Protein AF-A0A502BL59-F1 (afdb_monomer_lite)

Secondary structure (DSSP, 8-state):
------TTHHHHHHHH-TTS-HHHHHHHHHHHHTSHHHHHHHTSTT-EEEPTTS-EEEEPPHHHHHHHHHHHHHHHHHHHHHHHT---PPP---------

Organism: NCBI:txid215590

InterPro domains:
  IPR016103 ProQ/FinO domain [PF04352] (17-80)
  IPR036442 ProQ/FinO domain superfamily [G3DSA:1.10.1710.10] (11-84)
  IPR036442 ProQ/FinO domain superfamily [SSF48657] (17-77)

Radius of gyration: 21.37 Å; chains: 1; bounding box: 40×37×67 Å

Foldseek 3Di:
DDDCPPPCQLVVVCVVCVPDDSVRVVVVVVCVCLDLVVLVQLLDPQRFDAHPVRHTDGTRDVVNNVVSVVSNVVVVVVVVVVVVPPPDDPDPDDDDDDDD

Structure (mmCIF, N/CA/C/O backbone):
data_AF-A0A502BL59-F1
#
_entry.id   AF-A0A502BL59-F1
#
loop_
_atom_site.group_PDB
_atom_site.id
_atom_site.type_symbol
_atom_site.label_atom_id
_atom_site.label_alt_id
_atom_site.label_comp_id
_atom_site.label_asym_id
_atom_site.label_entity_id
_atom_site.label_seq_id
_atom_site.pdbx_PDB_ins_code
_atom_site.Cartn_x
_atom_site.Cartn_y
_atom_site.Cartn_z
_atom_site.occupancy
_atom_site.B_iso_or_equiv
_atom_site.auth_seq_id
_atom_site.auth_comp_id
_atom_site.auth_asym_id
_atom_site.auth_atom_id
_atom_site.pdbx_PDB_model_num
ATOM 1 N N . MET A 1 1 ? 6.440 10.506 7.286 1.00 34.22 1 MET A N 1
ATOM 2 C CA . MET A 1 1 ? 7.411 9.391 7.314 1.00 34.22 1 MET A CA 1
ATOM 3 C C . MET A 1 1 ? 6.989 8.367 6.277 1.00 34.22 1 MET A C 1
ATOM 5 O O . MET A 1 1 ? 5.809 8.065 6.175 1.00 34.22 1 MET A O 1
ATOM 9 N N . SER A 1 2 ? 7.932 7.984 5.421 1.00 38.78 2 SER A N 1
ATOM 10 C CA . SER A 1 2 ? 7.719 7.216 4.193 1.00 38.78 2 SER A CA 1
ATOM 11 C C . SER A 1 2 ? 7.196 5.810 4.497 1.00 38.78 2 SER A C 1
ATOM 13 O O . SER A 1 2 ? 7.761 5.133 5.352 1.00 38.78 2 SER A O 1
ATOM 15 N N . LEU A 1 3 ? 6.140 5.381 3.795 1.00 47.91 3 LEU A N 1
ATOM 16 C CA . LEU A 1 3 ? 5.644 4.002 3.788 1.00 47.91 3 LEU A CA 1
ATOM 17 C C . LEU A 1 3 ? 6.832 3.052 3.601 1.00 47.91 3 LEU A C 1
ATOM 19 O O . LEU A 1 3 ? 7.415 3.007 2.516 1.00 47.91 3 LEU A O 1
ATOM 23 N N . GLY A 1 4 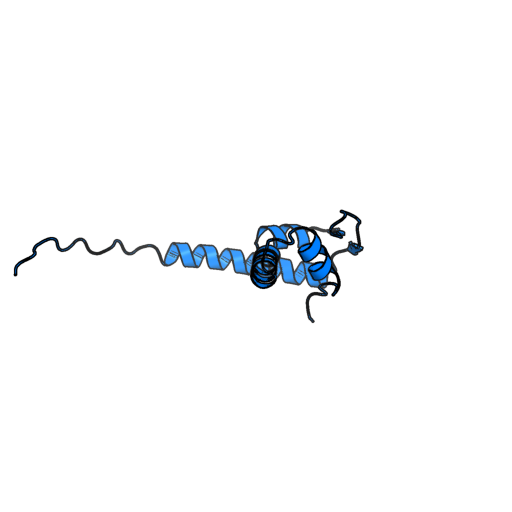? 7.185 2.314 4.656 1.00 43.34 4 GLY A N 1
ATOM 24 C CA . GLY A 1 4 ? 8.241 1.306 4.661 1.00 43.34 4 GLY A CA 1
ATOM 25 C C . GLY A 1 4 ? 7.917 0.184 3.682 1.00 43.34 4 GLY A C 1
ATOM 26 O O . GLY A 1 4 ? 7.374 -0.857 4.039 1.00 43.34 4 GLY A O 1
ATOM 27 N N . ARG A 1 5 ? 8.199 0.413 2.401 1.00 54.50 5 ARG A N 1
ATOM 28 C CA . ARG A 1 5 ? 8.196 -0.608 1.364 1.00 54.50 5 ARG A CA 1
ATOM 29 C C . ARG A 1 5 ? 9.532 -1.323 1.517 1.00 54.50 5 ARG A C 1
ATOM 31 O O . ARG A 1 5 ? 10.562 -0.750 1.176 1.00 54.50 5 ARG A O 1
ATOM 38 N N . ALA A 1 6 ? 9.516 -2.527 2.091 1.00 49.81 6 ALA A N 1
ATOM 39 C CA . ALA A 1 6 ? 10.722 -3.332 2.246 1.00 49.81 6 ALA A CA 1
ATOM 40 C C . ALA A 1 6 ? 11.481 -3.363 0.901 1.00 49.81 6 ALA A C 1
ATOM 42 O O . ALA A 1 6 ? 10.870 -3.706 -0.120 1.00 49.81 6 ALA A O 1
ATOM 43 N N . PRO A 1 7 ? 12.774 -2.991 0.860 1.00 51.06 7 PRO A N 1
ATOM 44 C CA . PRO A 1 7 ? 13.522 -2.827 -0.390 1.00 51.06 7 PRO A CA 1
ATOM 45 C C . PRO A 1 7 ? 13.581 -4.109 -1.246 1.00 51.06 7 PRO A C 1
ATOM 47 O O . PRO A 1 7 ? 13.809 -4.026 -2.449 1.00 51.06 7 PRO A O 1
ATOM 50 N N . GLY A 1 8 ? 13.285 -5.281 -0.667 1.00 55.31 8 GLY A N 1
ATOM 51 C CA . GLY A 1 8 ? 13.209 -6.566 -1.371 1.00 55.31 8 GLY A CA 1
ATOM 52 C C . GLY A 1 8 ? 11.894 -6.871 -2.107 1.00 55.31 8 GLY A C 1
ATOM 53 O O . GLY A 1 8 ? 11.892 -7.718 -2.992 1.00 55.31 8 GLY A O 1
ATOM 54 N N . PHE A 1 9 ? 10.780 -6.180 -1.822 1.00 64.44 9 PHE A N 1
ATOM 55 C CA . PHE A 1 9 ? 9.467 -6.524 -2.408 1.00 64.44 9 PHE A CA 1
ATOM 56 C C . PHE A 1 9 ? 9.441 -6.403 -3.941 1.00 64.44 9 PHE A C 1
ATOM 58 O O . PHE A 1 9 ? 8.824 -7.207 -4.637 1.00 64.44 9 PHE A O 1
ATOM 65 N N . PHE A 1 10 ? 10.133 -5.401 -4.484 1.00 59.66 10 PHE A N 1
ATOM 66 C CA . PHE A 1 10 ? 10.182 -5.182 -5.929 1.00 59.66 10 PHE A CA 1
ATOM 67 C C . PHE A 1 10 ? 11.011 -6.227 -6.673 1.00 59.66 10 PHE A C 1
ATOM 69 O O . PHE A 1 10 ? 10.668 -6.567 -7.803 1.00 59.66 10 PHE A O 1
ATOM 76 N N . ILE A 1 11 ? 12.078 -6.729 -6.048 1.00 62.16 11 ILE A N 1
ATOM 77 C CA . ILE A 1 11 ? 12.947 -7.748 -6.645 1.00 62.16 11 ILE A CA 1
ATOM 78 C C . ILE A 1 11 ? 12.145 -9.039 -6.814 1.00 62.16 11 ILE A C 1
ATOM 80 O O . ILE A 1 11 ? 12.081 -9.594 -7.909 1.00 62.16 11 ILE A O 1
ATOM 84 N N . SER A 1 12 ? 11.437 -9.449 -5.766 1.00 63.91 12 SER A N 1
ATOM 85 C CA . SER A 1 12 ? 10.612 -10.654 -5.780 1.00 63.91 12 SER A CA 1
ATOM 86 C C . SER A 1 12 ? 9.442 -10.580 -6.771 1.00 63.91 12 SER A C 1
ATOM 88 O O . SER A 1 12 ? 9.090 -11.577 -7.394 1.00 63.91 12 SER A O 1
ATOM 90 N N . LEU A 1 13 ? 8.862 -9.397 -6.996 1.00 66.62 13 LEU A N 1
ATOM 91 C CA . LEU A 1 13 ? 7.815 -9.238 -8.010 1.00 66.62 13 LEU A CA 1
ATOM 92 C C . LEU A 1 13 ? 8.336 -9.323 -9.449 1.00 66.62 13 LEU A C 1
ATOM 94 O O . LEU A 1 13 ? 7.623 -9.824 -10.318 1.00 66.62 13 LEU A O 1
ATOM 98 N N . ASN A 1 14 ? 9.563 -8.864 -9.705 1.00 64.00 14 ASN A N 1
ATOM 99 C CA . ASN A 1 14 ? 10.194 -9.024 -11.014 1.00 64.00 14 ASN A CA 1
ATOM 100 C C . ASN A 1 14 ? 10.453 -10.507 -11.335 1.00 64.00 14 ASN A C 1
ATOM 102 O O . ASN A 1 14 ? 10.332 -10.912 -12.485 1.00 64.00 14 ASN A O 1
ATOM 106 N N . LEU A 1 15 ? 10.742 -11.326 -10.316 1.00 68.06 15 LEU A N 1
ATOM 107 C CA . LEU A 1 15 ? 10.866 -12.780 -10.467 1.00 68.06 15 LEU A CA 1
ATOM 108 C C . LEU A 1 15 ? 9.524 -13.457 -10.794 1.00 68.06 15 LEU A C 1
ATOM 110 O O . LEU A 1 15 ? 9.504 -14.450 -11.513 1.00 68.06 15 LEU A O 1
ATOM 114 N N . LEU A 1 16 ? 8.402 -12.921 -10.299 1.00 70.50 16 LEU A N 1
ATOM 115 C CA . LEU A 1 16 ? 7.072 -13.510 -10.499 1.00 70.50 16 LEU A CA 1
ATOM 116 C C . LEU A 1 16 ? 6.466 -13.203 -11.880 1.00 70.50 16 LEU A C 1
ATOM 118 O O . LEU A 1 16 ? 5.636 -13.959 -12.385 1.00 70.50 16 LEU A O 1
ATOM 122 N N . LYS A 1 17 ? 6.852 -12.079 -12.491 1.00 73.19 17 LYS A N 1
ATOM 123 C CA . LYS A 1 17 ? 6.474 -11.709 -13.862 1.00 73.19 17 LYS A CA 1
ATOM 124 C C . LYS A 1 17 ? 7.692 -11.169 -14.621 1.00 73.19 17 LYS A C 1
ATOM 126 O O . LYS A 1 17 ? 7.790 -9.952 -14.789 1.00 73.19 17 LYS A O 1
ATOM 131 N N . PRO A 1 18 ? 8.581 -12.051 -15.109 1.00 76.12 18 PRO A N 1
ATOM 132 C CA . PRO A 1 18 ? 9.784 -11.630 -15.826 1.00 76.12 18 PRO A CA 1
ATOM 133 C C . PRO A 1 18 ? 9.473 -10.931 -17.159 1.00 76.12 18 PRO A C 1
ATOM 135 O O . PRO A 1 18 ? 10.240 -10.077 -17.592 1.00 76.12 18 PRO A O 1
ATOM 138 N N . ASP A 1 19 ? 8.323 -11.228 -17.774 1.00 80.81 19 ASP A N 1
ATOM 139 C CA . ASP A 1 19 ? 7.901 -10.625 -19.049 1.00 80.81 19 ASP A CA 1
ATOM 140 C C . ASP A 1 19 ? 7.351 -9.196 -18.905 1.00 80.81 19 ASP A C 1
ATOM 142 O O . ASP A 1 19 ? 7.164 -8.481 -19.891 1.00 80.81 19 ASP A O 1
ATOM 146 N N . ALA A 1 20 ? 7.044 -8.758 -17.680 1.00 79.69 20 ALA A N 1
ATOM 147 C CA . ALA A 1 20 ? 6.523 -7.421 -17.437 1.00 79.69 20 ALA A CA 1
ATOM 148 C C . ALA A 1 20 ? 7.673 -6.431 -17.234 1.00 79.69 20 ALA A C 1
ATOM 150 O O . ALA A 1 20 ? 8.558 -6.643 -16.408 1.00 79.69 20 ALA A O 1
ATOM 151 N N . SER A 1 21 ? 7.626 -5.283 -17.915 1.00 85.00 21 SER A N 1
ATOM 152 C CA . SER A 1 21 ? 8.620 -4.239 -17.666 1.00 85.00 21 SER A CA 1
ATOM 153 C C . SER A 1 21 ? 8.550 -3.737 -16.217 1.00 85.00 21 SER A C 1
ATOM 155 O O . SER A 1 21 ? 7.470 -3.513 -15.660 1.00 85.00 21 SER A O 1
ATOM 157 N N . VAL A 1 22 ? 9.716 -3.477 -15.616 1.00 81.38 22 VAL A N 1
ATOM 158 C CA . VAL A 1 22 ? 9.843 -2.962 -14.237 1.00 81.38 22 VAL A CA 1
ATOM 159 C C . VAL A 1 22 ? 9.018 -1.684 -14.027 1.00 81.38 22 VAL A C 1
ATOM 161 O O . VAL A 1 22 ? 8.473 -1.450 -12.948 1.00 81.38 22 VAL A O 1
ATOM 164 N N . THR A 1 23 ? 8.896 -0.845 -15.058 1.00 84.88 23 THR A N 1
ATOM 165 C CA . THR A 1 23 ? 8.091 0.383 -15.031 1.00 84.88 23 THR A CA 1
ATOM 166 C C . THR A 1 23 ? 6.594 0.092 -14.962 1.00 84.88 23 THR A C 1
ATOM 168 O O . THR A 1 23 ? 5.901 0.687 -14.133 1.00 84.88 23 THR A O 1
ATOM 171 N N . THR A 1 24 ? 6.100 -0.854 -15.766 1.00 86.19 24 THR A N 1
ATOM 172 C CA . THR A 1 24 ? 4.705 -1.318 -15.727 1.00 86.19 24 THR A CA 1
ATOM 173 C C . THR A 1 24 ? 4.381 -1.915 -14.368 1.00 86.19 24 THR A C 1
ATOM 175 O O . THR A 1 24 ? 3.381 -1.543 -13.751 1.00 86.19 24 THR A O 1
ATOM 178 N N . LEU A 1 25 ? 5.267 -2.769 -13.858 1.00 84.88 25 LEU A N 1
ATOM 179 C CA . LEU A 1 25 ? 5.121 -3.398 -12.554 1.00 84.88 25 LEU A CA 1
ATOM 180 C C . LEU A 1 25 ? 5.065 -2.349 -11.432 1.00 84.88 25 LEU A C 1
ATOM 182 O O . LEU A 1 25 ? 4.140 -2.349 -10.621 1.00 84.88 25 LEU A O 1
ATOM 186 N N . ARG A 1 26 ? 5.988 -1.380 -11.429 1.00 85.75 26 ARG A N 1
ATOM 187 C CA . ARG A 1 26 ? 6.004 -0.286 -10.445 1.00 85.75 26 ARG A CA 1
ATOM 188 C C . ARG A 1 26 ? 4.724 0.545 -10.487 1.00 85.75 26 ARG A C 1
ATOM 190 O O . ARG A 1 26 ? 4.181 0.868 -9.430 1.00 85.75 26 ARG A O 1
ATOM 197 N N . ARG A 1 27 ? 4.236 0.868 -11.690 1.00 87.81 27 ARG A N 1
ATOM 198 C CA . ARG A 1 27 ? 2.993 1.624 -11.887 1.00 87.81 27 ARG A CA 1
ATOM 199 C C . ARG A 1 27 ? 1.781 0.848 -11.381 1.00 87.81 27 ARG A C 1
ATOM 201 O O . ARG A 1 27 ? 0.967 1.420 -10.663 1.00 87.81 27 ARG A O 1
ATOM 208 N N . ALA A 1 28 ? 1.686 -0.442 -11.698 1.00 87.12 28 ALA A N 1
ATOM 209 C CA . ALA A 1 28 ? 0.601 -1.303 -11.238 1.00 87.12 28 ALA A CA 1
ATOM 210 C C . ALA A 1 28 ? 0.573 -1.417 -9.705 1.00 87.12 28 ALA A C 1
ATOM 212 O O . ALA A 1 28 ? -0.480 -1.239 -9.097 1.00 87.12 28 ALA A O 1
ATOM 213 N N . ILE A 1 29 ? 1.732 -1.619 -9.068 1.00 87.69 29 ILE A N 1
ATOM 214 C CA . ILE A 1 29 ? 1.841 -1.655 -7.600 1.00 87.69 29 ILE A CA 1
ATOM 215 C C . ILE A 1 29 ? 1.444 -0.307 -6.995 1.00 87.69 29 ILE A C 1
ATOM 217 O O . ILE A 1 29 ? 0.722 -0.269 -6.003 1.00 87.69 29 ILE A O 1
ATOM 221 N N . GLY A 1 30 ? 1.915 0.803 -7.572 1.00 86.75 30 GLY A N 1
ATOM 222 C CA . GLY A 1 30 ? 1.537 2.146 -7.131 1.00 86.75 30 GLY A CA 1
ATOM 223 C C . GLY A 1 30 ? 0.022 2.348 -7.168 1.00 86.75 30 GLY A C 1
ATOM 224 O O . GLY A 1 30 ? -0.570 2.719 -6.158 1.00 86.75 30 GLY A O 1
ATOM 225 N N . ALA A 1 31 ? -0.614 2.014 -8.293 1.00 87.69 31 ALA A N 1
ATOM 226 C CA . ALA A 1 31 ? -2.065 2.093 -8.444 1.00 87.69 31 ALA A CA 1
ATOM 227 C C . ALA A 1 31 ? -2.810 1.186 -7.450 1.00 87.69 31 ALA A C 1
ATOM 229 O O . ALA A 1 31 ? -3.829 1.588 -6.893 1.00 87.69 31 ALA A O 1
ATOM 230 N N . TYR A 1 32 ? -2.291 -0.017 -7.191 1.00 87.12 32 TYR A N 1
ATOM 231 C CA . TYR A 1 32 ? -2.882 -0.948 -6.234 1.00 87.12 32 TYR A CA 1
ATOM 232 C C . TYR A 1 32 ? -2.828 -0.424 -4.793 1.00 87.12 32 TYR A C 1
ATOM 234 O O . TYR A 1 32 ? -3.857 -0.400 -4.117 1.00 87.12 32 TYR A O 1
ATOM 242 N N . VAL A 1 33 ? -1.660 0.036 -4.333 1.00 87.06 33 VAL A N 1
ATOM 243 C CA . VAL A 1 33 ? -1.460 0.538 -2.959 1.00 87.06 33 VAL A CA 1
ATOM 244 C C . VAL A 1 33 ? -2.275 1.806 -2.690 1.00 87.06 33 VAL A C 1
ATOM 246 O O . VAL A 1 33 ? -2.715 2.029 -1.569 1.00 87.06 33 VAL A O 1
ATOM 249 N N . HIS A 1 34 ? -2.542 2.608 -3.719 1.00 86.06 34 HIS A N 1
ATOM 250 C CA . HI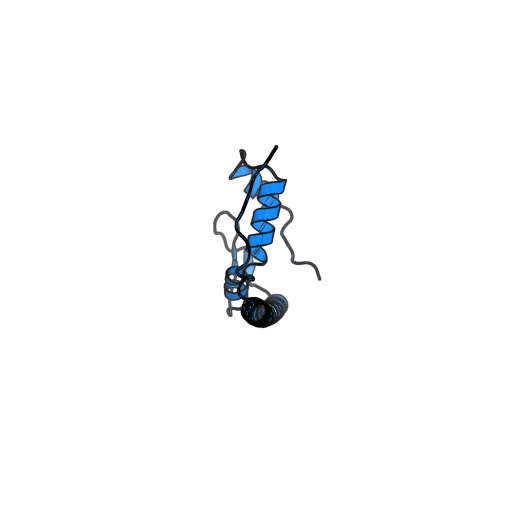S A 1 34 ? -3.411 3.781 -3.612 1.00 86.06 34 HIS A CA 1
ATOM 251 C C . HIS A 1 34 ? -4.877 3.492 -3.959 1.00 86.06 34 HIS A C 1
ATOM 253 O O . HIS A 1 34 ? -5.667 4.415 -4.130 1.00 86.06 34 HIS A O 1
ATOM 259 N N . SER A 1 35 ? -5.279 2.225 -4.068 1.00 86.25 35 SER A N 1
ATOM 260 C CA . SER A 1 35 ? -6.675 1.882 -4.325 1.00 86.25 35 SER A CA 1
ATOM 261 C C . SER A 1 35 ? -7.517 1.934 -3.047 1.00 86.25 35 SER A C 1
ATOM 263 O O . SER A 1 35 ? -7.069 1.565 -1.960 1.00 86.25 35 SER A O 1
ATOM 265 N N . LYS A 1 36 ? -8.802 2.284 -3.187 1.00 86.94 36 LYS A N 1
ATOM 266 C CA . LYS A 1 36 ? -9.783 2.246 -2.086 1.00 86.94 36 LYS A CA 1
ATOM 267 C C . LYS A 1 36 ? -9.797 0.897 -1.352 1.00 86.94 36 LYS A C 1
ATOM 269 O O . LYS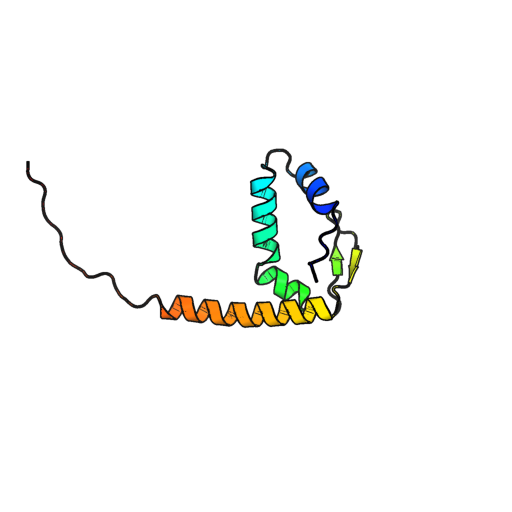 A 1 36 ? -9.919 0.854 -0.133 1.00 86.94 36 LYS A O 1
ATOM 274 N N . ARG A 1 37 ? -9.656 -0.214 -2.086 1.00 88.12 37 ARG A N 1
ATOM 275 C CA . ARG A 1 37 ? -9.641 -1.574 -1.515 1.00 88.12 37 ARG A CA 1
ATOM 276 C C . ARG A 1 37 ? -8.429 -1.815 -0.619 1.00 88.12 37 ARG A C 1
ATOM 278 O O . ARG A 1 37 ? -8.575 -2.429 0.437 1.00 88.12 37 ARG A O 1
ATOM 285 N N . TYR A 1 38 ? -7.260 -1.320 -1.021 1.00 88.69 38 TYR A N 1
ATOM 286 C CA . TYR A 1 38 ? -6.052 -1.420 -0.211 1.00 88.69 38 TYR A CA 1
ATOM 287 C C . TYR A 1 38 ? -6.223 -0.658 1.105 1.00 88.69 38 TYR A C 1
ATOM 289 O O . TYR A 1 38 ? -6.049 -1.233 2.177 1.00 88.69 38 TYR A O 1
ATOM 297 N N . TYR A 1 39 ? -6.696 0.588 1.041 1.00 88.56 39 TYR A N 1
ATOM 298 C CA . TYR A 1 39 ? -6.937 1.371 2.249 1.00 88.56 39 TYR A CA 1
ATOM 299 C C . TYR A 1 39 ? -7.986 0.744 3.183 1.00 88.56 39 TYR A C 1
ATOM 301 O O . TYR A 1 39 ? -7.774 0.722 4.391 1.00 88.56 39 TYR A O 1
ATOM 309 N N . LEU A 1 40 ? -9.075 0.169 2.651 1.00 88.25 40 LEU A N 1
ATOM 310 C CA . LEU A 1 40 ? -10.072 -0.567 3.453 1.00 88.25 40 LEU A CA 1
ATOM 311 C C . LEU A 1 40 ? -9.493 -1.803 4.150 1.00 88.25 40 LEU A C 1
ATOM 313 O O . LEU A 1 40 ? -10.000 -2.227 5.185 1.00 88.25 40 LEU A O 1
ATOM 317 N N . SER A 1 41 ? -8.470 -2.416 3.559 1.00 87.88 41 SER A N 1
ATOM 318 C CA . SER A 1 41 ? -7.802 -3.574 4.152 1.00 87.88 41 SER A CA 1
ATOM 319 C C . SER A 1 41 ? -6.878 -3.132 5.284 1.00 87.88 41 SER A C 1
ATOM 321 O O . SER A 1 41 ? -6.883 -3.746 6.346 1.00 87.88 41 SER A O 1
ATOM 323 N N . CYS A 1 42 ? -6.150 -2.029 5.089 1.00 85.19 42 CYS A N 1
ATOM 324 C CA . CYS A 1 42 ? -5.248 -1.471 6.093 1.00 85.19 42 CYS A CA 1
ATOM 325 C C . CYS A 1 42 ? -5.967 -0.791 7.261 1.00 85.19 42 CYS A C 1
ATOM 327 O O . CYS A 1 42 ? -5.432 -0.797 8.360 1.00 85.19 42 CYS A O 1
ATOM 329 N N . SER A 1 43 ? -7.162 -0.229 7.070 1.00 84.88 43 SER A N 1
ATOM 330 C CA . SER A 1 43 ? -7.871 0.490 8.138 1.00 84.88 43 SER A CA 1
ATOM 331 C C . SER A 1 43 ? -8.455 -0.428 9.223 1.00 84.88 43 SER A C 1
ATOM 333 O O . SER A 1 43 ? -8.769 0.036 10.327 1.00 84.88 43 SER A O 1
ATOM 335 N N . LYS A 1 44 ? -8.581 -1.732 8.938 1.00 86.50 44 LYS A N 1
ATOM 336 C CA . LYS A 1 44 ? -9.095 -2.740 9.874 1.00 86.50 44 LYS A CA 1
ATOM 337 C C . LYS A 1 44 ? -8.159 -2.938 11.066 1.00 86.50 44 LYS A C 1
ATOM 339 O O . LYS A 1 44 ? -6.938 -2.905 10.940 1.00 86.50 44 LYS A O 1
ATOM 344 N N . ALA A 1 45 ? -8.751 -3.167 12.237 1.00 81.69 45 ALA A N 1
ATOM 345 C CA . ALA A 1 45 ? -8.003 -3.522 13.438 1.00 81.69 45 ALA A CA 1
ATOM 346 C C . ALA A 1 45 ? -7.341 -4.893 13.283 1.00 81.69 45 ALA A C 1
ATOM 348 O O . ALA A 1 45 ? -7.977 -5.830 12.806 1.00 81.69 45 ALA A O 1
ATOM 349 N N . GLY A 1 46 ? -6.065 -4.988 13.665 1.00 82.69 46 GLY A N 1
ATOM 350 C CA . GLY A 1 46 ? -5.291 -6.225 13.544 1.00 82.69 46 GLY A CA 1
ATOM 351 C C . GLY A 1 46 ? -4.911 -6.599 12.108 1.00 82.69 46 GLY A C 1
ATOM 352 O O . GLY A 1 46 ? -4.590 -7.756 11.857 1.00 82.69 46 GLY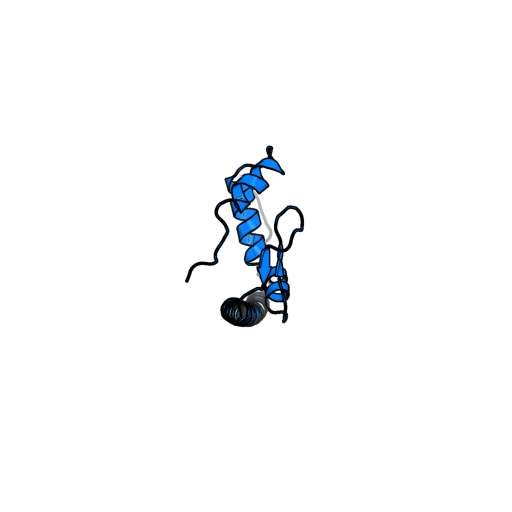 A O 1
ATOM 353 N N . ALA A 1 47 ? -4.960 -5.661 11.155 1.00 83.69 47 ALA A N 1
ATOM 354 C CA . ALA A 1 47 ? -4.458 -5.907 9.806 1.00 83.69 47 ALA A CA 1
ATOM 355 C C . ALA A 1 47 ? -2.952 -6.240 9.834 1.00 83.69 47 ALA A C 1
ATOM 357 O O . ALA A 1 47 ? -2.192 -5.623 10.580 1.00 83.69 47 ALA A O 1
ATOM 358 N N . ILE A 1 48 ? -2.520 -7.192 9.002 1.00 85.25 48 ILE A N 1
ATOM 359 C CA . ILE A 1 48 ? -1.130 -7.665 8.914 1.00 85.25 48 ILE A CA 1
ATOM 360 C C . ILE A 1 48 ? -0.633 -7.508 7.474 1.00 85.25 48 ILE A C 1
ATOM 362 O O . ILE A 1 48 ? -1.362 -7.749 6.511 1.00 85.25 48 ILE A O 1
ATOM 366 N N . ARG A 1 49 ? 0.623 -7.087 7.315 1.00 84.38 49 ARG A N 1
ATOM 367 C CA . ARG A 1 49 ? 1.337 -7.069 6.036 1.00 84.38 49 ARG A CA 1
ATOM 368 C C . ARG A 1 49 ? 1.883 -8.464 5.764 1.00 84.38 49 ARG A C 1
ATOM 370 O O . ARG A 1 49 ? 2.568 -9.031 6.610 1.00 84.38 49 ARG A O 1
ATOM 377 N N . HIS A 1 50 ? 1.611 -8.990 4.579 1.00 83.00 50 HIS A N 1
ATOM 378 C CA . HIS A 1 50 ? 2.104 -10.295 4.150 1.00 83.00 50 HIS A CA 1
ATOM 379 C C . HIS A 1 50 ? 3.265 -10.147 3.163 1.00 83.00 50 HIS A C 1
ATOM 381 O O . HIS A 1 50 ? 3.308 -9.203 2.369 1.00 83.00 50 HIS A O 1
ATOM 387 N N . HIS A 1 51 ? 4.193 -11.100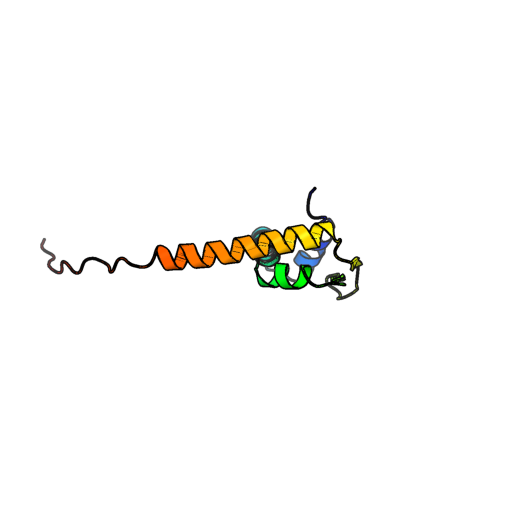 3.206 1.00 80.38 51 HIS A N 1
ATOM 388 C CA . HIS A 1 51 ? 5.166 -11.331 2.149 1.00 80.38 51 HIS A CA 1
ATOM 389 C C . HIS A 1 51 ? 4.463 -11.891 0.910 1.00 80.38 51 HIS A C 1
ATOM 391 O O . HIS A 1 51 ? 3.312 -12.327 0.966 1.00 80.38 51 HIS A O 1
ATOM 397 N N . LEU A 1 52 ? 5.169 -11.912 -0.217 1.00 76.06 52 LEU A N 1
ATOM 398 C CA . LEU A 1 52 ? 4.663 -12.497 -1.461 1.00 76.06 52 LEU A CA 1
ATOM 399 C C . LEU A 1 52 ? 4.358 -13.993 -1.338 1.00 76.06 52 LEU A C 1
ATOM 401 O O . LEU A 1 52 ? 3.435 -14.469 -1.987 1.00 76.06 52 LEU A O 1
ATOM 405 N N . ASP A 1 53 ? 5.055 -14.690 -0.440 1.00 79.12 53 ASP A N 1
ATOM 406 C CA . ASP A 1 53 ? 4.825 -16.105 -0.131 1.00 79.12 53 ASP A CA 1
ATOM 407 C C . ASP A 1 53 ? 3.636 -16.316 0.828 1.00 79.12 53 ASP A C 1
ATOM 409 O O . ASP A 1 53 ? 3.371 -17.429 1.269 1.00 79.12 53 ASP A O 1
ATOM 413 N N . GLY A 1 54 ? 2.933 -15.243 1.209 1.00 78.38 54 GLY A N 1
ATOM 414 C CA . GLY A 1 54 ? 1.798 -15.275 2.136 1.00 78.38 54 GLY A CA 1
ATOM 415 C C . GLY A 1 54 ? 2.178 -15.220 3.618 1.00 78.38 54 GLY A C 1
ATOM 416 O O . GLY A 1 54 ? 1.306 -15.018 4.464 1.00 78.38 54 GLY A O 1
ATOM 417 N N . ASN A 1 55 ? 3.466 -15.319 3.951 1.00 79.44 55 ASN A N 1
ATOM 418 C CA . ASN A 1 55 ? 3.939 -15.251 5.335 1.00 79.44 55 ASN A CA 1
ATOM 419 C C . ASN A 1 55 ? 3.662 -13.873 5.967 1.00 79.44 55 ASN A C 1
ATOM 421 O O . ASN A 1 55 ? 3.916 -12.855 5.320 1.00 79.44 55 ASN A O 1
ATOM 425 N N . PRO A 1 56 ? 3.162 -13.799 7.214 1.00 81.62 56 PRO A N 1
ATOM 426 C CA . PRO A 1 56 ? 2.978 -12.528 7.906 1.00 81.62 56 PRO A CA 1
ATOM 427 C C . PRO A 1 56 ? 4.341 -11.890 8.198 1.00 81.62 56 PRO A C 1
ATOM 429 O O . PRO A 1 56 ? 5.263 -12.560 8.654 1.00 81.62 56 PRO A O 1
ATOM 432 N N . ILE A 1 57 ? 4.468 -10.594 7.923 1.00 83.31 57 ILE A N 1
ATOM 433 C CA . ILE A 1 57 ? 5.681 -9.817 8.196 1.00 83.31 57 ILE A CA 1
ATOM 434 C C . ILE A 1 57 ? 5.464 -8.957 9.433 1.00 83.31 57 ILE A C 1
ATOM 436 O O . ILE A 1 57 ? 6.185 -9.086 10.415 1.00 83.31 57 ILE A O 1
ATOM 440 N N . GLU A 1 58 ? 4.476 -8.066 9.379 1.00 81.25 58 GLU A N 1
ATOM 441 C CA . GLU A 1 58 ? 4.331 -7.024 10.389 1.00 81.25 58 GLU A CA 1
ATOM 442 C C . GLU A 1 58 ? 2.874 -6.567 10.502 1.00 81.25 58 GLU A C 1
ATOM 444 O O . GLU A 1 58 ? 2.214 -6.378 9.472 1.00 81.25 58 GLU A O 1
ATOM 449 N N . PRO A 1 59 ? 2.352 -6.358 11.722 1.00 84.94 59 PRO A N 1
ATOM 450 C CA . PRO A 1 59 ? 1.086 -5.667 11.918 1.00 84.94 59 PRO A CA 1
ATOM 451 C C . PRO A 1 59 ? 1.108 -4.269 11.289 1.00 84.94 59 PRO A C 1
ATOM 453 O O . PRO A 1 59 ? 2.121 -3.574 11.283 1.00 84.94 59 PRO A O 1
ATOM 456 N N . VAL A 1 60 ? -0.029 -3.821 10.768 1.00 83.25 60 VAL A N 1
ATOM 457 C CA . VAL A 1 60 ? -0.172 -2.436 10.314 1.00 83.25 60 VAL A CA 1
ATOM 458 C C . VAL A 1 60 ? -0.196 -1.526 11.544 1.00 83.25 60 VAL A C 1
ATOM 460 O O . VAL A 1 60 ? -1.057 -1.681 12.409 1.00 83.25 60 VAL A O 1
ATOM 463 N N . SER A 1 61 ? 0.743 -0.578 11.610 1.00 84.44 61 SER A N 1
ATOM 464 C CA . SER A 1 61 ? 0.854 0.381 12.716 1.00 84.44 61 SER A CA 1
ATOM 465 C C . SER A 1 61 ? -0.391 1.263 12.847 1.00 84.44 61 SER A C 1
ATOM 467 O O . SER A 1 61 ? -1.042 1.585 11.852 1.00 84.44 61 SER A O 1
ATOM 469 N N . ASP A 1 62 ? -0.711 1.722 14.059 1.00 84.06 62 ASP A N 1
ATOM 470 C CA . ASP A 1 62 ? -1.884 2.583 14.269 1.00 84.06 62 ASP A CA 1
ATOM 471 C C . ASP A 1 62 ? -1.778 3.921 13.523 1.00 84.06 62 ASP A C 1
ATOM 473 O O . ASP A 1 62 ? -2.773 4.415 12.996 1.00 84.06 62 ASP A O 1
ATOM 477 N N . THR A 1 63 ? -0.569 4.470 13.373 1.00 83.62 63 THR A N 1
ATOM 478 C CA . THR A 1 63 ? -0.327 5.660 12.545 1.00 83.62 63 THR A CA 1
ATOM 479 C C . THR A 1 63 ? -0.667 5.407 11.076 1.00 83.62 63 THR A C 1
ATOM 481 O O . THR A 1 63 ? -1.348 6.221 10.453 1.00 83.62 63 THR A O 1
ATOM 484 N N . ASP A 1 64 ? -0.257 4.266 10.515 1.00 83.50 64 ASP A N 1
ATOM 485 C CA . ASP A 1 64 ? -0.632 3.892 9.148 1.00 83.50 64 ASP A CA 1
ATOM 486 C C . ASP A 1 64 ? -2.148 3.701 9.023 1.00 83.50 64 ASP A C 1
ATOM 488 O O . ASP A 1 64 ? -2.755 4.115 8.033 1.00 83.50 64 ASP A O 1
ATOM 492 N N . ARG A 1 65 ? -2.787 3.110 10.037 1.00 85.06 65 ARG A N 1
ATOM 493 C CA . ARG A 1 65 ? -4.243 2.921 10.068 1.00 85.06 65 ARG A CA 1
ATOM 494 C C . ARG A 1 65 ? -4.982 4.255 10.027 1.00 85.06 65 ARG A C 1
ATOM 496 O O . ARG A 1 65 ? -5.896 4.396 9.219 1.00 85.06 65 ARG A O 1
ATOM 503 N N . ILE A 1 66 ? -4.560 5.241 10.814 1.00 86.19 66 ILE A N 1
ATOM 504 C CA . ILE A 1 66 ? -5.152 6.588 10.805 1.00 86.19 66 ILE A CA 1
ATOM 505 C C . ILE A 1 66 ? -4.955 7.247 9.432 1.00 86.19 66 ILE A C 1
ATOM 507 O O . ILE A 1 66 ? -5.929 7.651 8.799 1.00 86.19 66 ILE A O 1
ATOM 511 N N . ASN A 1 67 ? -3.732 7.230 8.893 1.00 84.94 67 ASN A N 1
ATOM 512 C CA . ASN A 1 67 ? -3.435 7.794 7.569 1.00 84.94 67 ASN A CA 1
ATOM 513 C C . ASN A 1 67 ? -4.277 7.147 6.449 1.00 84.94 67 ASN A C 1
ATOM 515 O O . ASN A 1 67 ? -4.714 7.808 5.500 1.00 84.94 67 ASN A O 1
ATOM 519 N N . THR A 1 68 ? -4.516 5.832 6.534 1.00 86.50 68 THR A N 1
ATOM 520 C CA . THR A 1 68 ? -5.372 5.121 5.571 1.00 86.50 68 THR A CA 1
ATOM 521 C C . THR A 1 68 ? -6.856 5.456 5.733 1.00 86.50 68 THR A C 1
ATOM 523 O O . THR A 1 68 ? -7.557 5.545 4.724 1.00 86.50 68 THR A O 1
ATOM 526 N N . GLN A 1 69 ? -7.337 5.700 6.955 1.00 86.19 69 GLN A N 1
ATOM 527 C CA . GLN A 1 69 ? -8.701 6.179 7.210 1.00 86.19 69 GLN A CA 1
ATOM 528 C C . GLN A 1 69 ? -8.924 7.590 6.653 1.00 86.19 69 GLN A C 1
ATOM 530 O O . GLN A 1 69 ? -9.925 7.822 5.976 1.00 86.19 69 GLN A O 1
ATOM 535 N N . GLU A 1 70 ? -7.974 8.504 6.852 1.00 86.25 70 GLU A N 1
ATOM 536 C CA . GLU A 1 70 ? -8.019 9.852 6.273 1.00 86.25 70 GLU A CA 1
ATOM 537 C C . GLU A 1 70 ? -8.028 9.805 4.741 1.00 86.25 70 GLU A C 1
ATOM 539 O O . GLU A 1 70 ? -8.861 10.439 4.089 1.00 86.25 70 GLU A O 1
ATOM 544 N N . SER A 1 71 ? -7.163 8.970 4.157 1.00 85.62 71 SER A N 1
ATOM 545 C CA . SER A 1 71 ? -7.131 8.752 2.707 1.00 85.62 71 SER A CA 1
ATOM 546 C C . SER A 1 71 ? -8.477 8.228 2.192 1.00 85.62 71 SER A C 1
ATOM 548 O O . SER A 1 71 ? -8.985 8.717 1.184 1.00 85.62 71 SER A O 1
ATOM 550 N N . LEU A 1 72 ? -9.107 7.272 2.889 1.00 84.81 72 LEU A N 1
ATOM 551 C CA . LEU A 1 72 ? -10.442 6.765 2.537 1.00 84.81 72 LEU A CA 1
ATOM 552 C C . LEU A 1 72 ? -11.526 7.839 2.588 1.00 84.81 72 LEU A C 1
ATOM 554 O O . LEU A 1 72 ? -12.398 7.851 1.715 1.00 84.81 72 LEU A O 1
ATOM 558 N N . ALA A 1 73 ? -11.482 8.721 3.586 1.00 84.94 73 ALA A N 1
ATOM 559 C CA . ALA A 1 73 ? -12.411 9.838 3.686 1.00 84.94 73 ALA A CA 1
ATOM 560 C C . ALA A 1 73 ? -12.257 10.787 2.483 1.00 84.94 73 ALA A C 1
ATOM 562 O O . ALA A 1 73 ? -13.254 11.156 1.857 1.00 84.94 73 ALA A O 1
ATOM 563 N N . ALA A 1 74 ? -11.016 11.084 2.078 1.00 81.12 74 ALA A N 1
ATOM 564 C CA . ALA A 1 74 ? -10.725 11.881 0.885 1.00 81.12 74 ALA A CA 1
ATOM 565 C C . ALA A 1 74 ? -11.217 11.213 -0.419 1.00 81.12 74 ALA A C 1
ATOM 567 O O . ALA A 1 74 ? -11.771 11.891 -1.289 1.00 81.12 74 ALA A O 1
ATOM 568 N N . PHE A 1 75 ? -11.115 9.880 -0.538 1.00 73.88 75 PHE A N 1
ATOM 569 C CA . PHE A 1 75 ? -11.679 9.134 -1.677 1.00 73.88 75 PHE A CA 1
ATOM 570 C C . PHE A 1 75 ? -13.194 9.323 -1.822 1.00 73.88 75 PHE A C 1
ATOM 572 O O . PHE A 1 75 ? -13.701 9.394 -2.943 1.00 73.88 75 PHE A O 1
ATOM 579 N N . GLY A 1 76 ? -13.930 9.405 -0.708 1.00 63.50 76 GLY A N 1
ATOM 580 C CA . GLY A 1 76 ? -15.371 9.672 -0.729 1.00 63.50 76 GLY A CA 1
ATOM 581 C C . GLY A 1 76 ? -15.706 11.019 -1.378 1.00 63.50 76 GLY A C 1
ATOM 582 O O . GLY A 1 76 ? -16.632 11.105 -2.186 1.00 63.50 76 GLY A O 1
ATOM 583 N N . GLN A 1 77 ? -14.901 12.051 -1.111 1.00 58.84 77 GLN A N 1
ATOM 584 C CA . GLN A 1 77 ? -15.119 13.393 -1.658 1.00 58.84 77 GLN A CA 1
ATOM 585 C C . GLN A 1 77 ? -14.815 13.490 -3.160 1.00 58.84 77 GLN A C 1
ATOM 587 O O . GLN A 1 77 ? -15.526 14.184 -3.886 1.00 58.84 77 GLN A O 1
ATOM 592 N N . GLN A 1 78 ? -13.828 12.740 -3.661 1.00 56.72 78 GLN A N 1
ATOM 593 C CA . GLN A 1 78 ? -13.515 12.711 -5.095 1.00 56.72 78 GLN A CA 1
ATOM 594 C C . GLN A 1 78 ? -14.640 12.083 -5.932 1.00 56.72 78 GLN A C 1
ATOM 596 O O . GLN A 1 78 ? -14.930 12.568 -7.023 1.00 56.72 78 GLN A O 1
ATOM 601 N N . THR A 1 79 ? -15.327 11.052 -5.423 1.00 55.25 79 THR A N 1
ATOM 602 C CA . THR A 1 79 ? -16.467 10.456 -6.150 1.00 55.25 79 THR A CA 1
ATOM 603 C C . THR A 1 79 ? -17.645 11.420 -6.303 1.00 55.25 79 THR A C 1
ATOM 605 O O . THR A 1 79 ? -18.325 11.393 -7.326 1.00 55.25 79 THR A O 1
ATOM 608 N N . ASN A 1 80 ? -17.839 12.327 -5.340 1.00 50.53 80 ASN A N 1
ATOM 609 C CA . ASN A 1 80 ? -18.905 13.326 -5.391 1.00 50.53 80 ASN A CA 1
ATOM 610 C C . ASN A 1 80 ? -18.578 14.480 -6.369 1.00 50.53 80 ASN A C 1
ATOM 612 O O . ASN A 1 80 ? -19.455 14.985 -7.067 1.00 50.53 80 ASN A O 1
ATOM 616 N N . GLN A 1 81 ? -17.296 14.837 -6.508 1.00 50.75 81 GLN A N 1
ATOM 617 C CA . GLN A 1 81 ? -16.823 15.825 -7.493 1.00 50.75 81 GLN A CA 1
ATOM 618 C C . GLN A 1 81 ? -16.927 15.323 -8.947 1.00 50.75 81 GLN A C 1
ATOM 620 O O . GLN A 1 81 ? -17.281 16.086 -9.848 1.00 50.75 81 GLN A O 1
ATOM 625 N N . VAL A 1 82 ? -16.664 14.033 -9.200 1.00 51.12 82 VAL A N 1
ATOM 626 C CA . VAL A 1 82 ? -16.803 13.443 -10.550 1.00 51.12 82 VAL A CA 1
ATOM 627 C C . VAL A 1 82 ? -18.272 13.368 -10.978 1.00 51.12 82 VAL A C 1
ATOM 629 O O . VAL A 1 82 ? -18.580 13.597 -12.144 1.00 51.12 82 VAL A O 1
ATOM 632 N N . LEU A 1 83 ? -19.193 13.115 -10.043 1.00 51.34 83 LEU A N 1
ATOM 633 C CA . LEU A 1 83 ? -20.627 13.121 -10.344 1.00 51.34 83 LEU A CA 1
ATOM 634 C C . LEU A 1 83 ? -21.151 14.548 -10.598 1.00 51.34 83 LEU A C 1
ATOM 636 O O . LEU A 1 83 ? -21.956 14.757 -11.499 1.00 51.34 83 LEU A O 1
ATOM 640 N N . SER A 1 84 ? -20.630 15.539 -9.868 1.00 49.75 84 SER A N 1
ATOM 641 C CA . SER A 1 84 ? -21.031 16.952 -9.993 1.00 49.75 84 SER A CA 1
ATOM 642 C C . SER A 1 84 ? -20.479 17.656 -11.245 1.00 49.75 84 SER A C 1
ATOM 644 O O . SER A 1 84 ? -21.004 18.688 -11.650 1.00 49.75 84 SER A O 1
ATOM 646 N N . SER A 1 85 ? -19.440 17.107 -11.886 1.00 51.69 85 SER A N 1
ATOM 647 C CA . SER A 1 85 ? -18.855 17.635 -13.135 1.00 51.69 85 SER A CA 1
ATOM 648 C C . SER A 1 85 ? -19.386 16.958 -14.407 1.00 51.69 85 SER A C 1
ATOM 650 O O . SER A 1 85 ? -19.016 17.347 -15.514 1.00 51.69 85 SER A O 1
ATOM 652 N N . SER A 1 86 ? -20.298 15.988 -14.277 1.00 51.66 86 SER A N 1
ATOM 653 C CA . SER A 1 86 ? -20.933 15.274 -15.392 1.00 51.66 86 SER A CA 1
ATOM 654 C C . SER A 1 86 ? -22.417 15.647 -15.527 1.00 51.66 86 SER A C 1
ATOM 656 O O . SER A 1 86 ? -23.306 14.804 -15.506 1.00 51.66 86 SER A O 1
ATOM 658 N N . THR A 1 87 ? -22.733 16.939 -15.630 1.00 49.34 87 THR A N 1
ATOM 659 C CA . THR A 1 87 ? -24.058 17.398 -16.093 1.00 49.34 87 THR A CA 1
ATOM 660 C C . THR A 1 87 ? -23.894 18.631 -16.971 1.00 49.34 87 THR A C 1
ATOM 662 O O . THR A 1 87 ? -24.259 19.745 -16.620 1.00 49.34 87 THR A O 1
ATOM 665 N N . ALA A 1 88 ? -23.326 18.423 -18.151 1.00 56.09 88 ALA A N 1
ATOM 666 C CA . ALA A 1 88 ? -23.632 19.255 -19.302 1.00 56.09 88 ALA A CA 1
ATOM 667 C C . ALA A 1 88 ? -23.820 18.298 -20.485 1.00 56.09 88 ALA A C 1
ATOM 669 O O . ALA A 1 88 ? -22.844 17.668 -20.901 1.00 56.09 88 ALA A O 1
ATOM 670 N N . PRO A 1 89 ? -25.053 18.096 -20.990 1.00 59.75 89 PRO A N 1
ATOM 671 C CA . PRO A 1 89 ? -25.228 17.340 -22.219 1.00 59.75 89 PRO A CA 1
ATOM 672 C C . PRO A 1 89 ? -24.468 18.060 -23.347 1.00 59.75 89 PRO A C 1
ATOM 674 O O . PRO A 1 89 ? -24.485 19.295 -23.398 1.00 59.75 89 PRO A O 1
ATOM 677 N N . PRO A 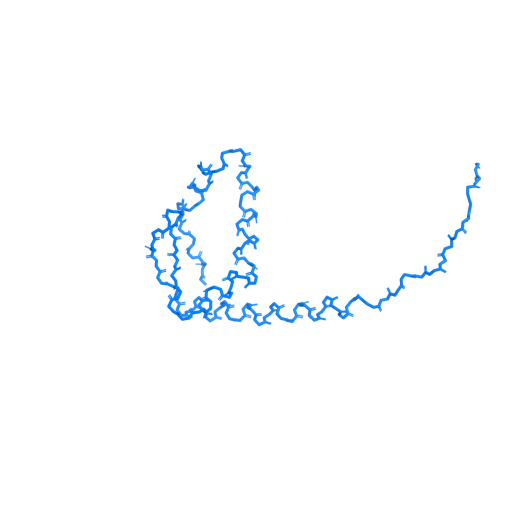1 90 ? -23.773 17.326 -24.234 1.00 63.12 90 PRO A N 1
ATOM 678 C CA . PRO A 1 90 ? -23.079 17.937 -25.360 1.00 63.12 90 PRO A CA 1
ATOM 679 C C . PRO A 1 90 ? -24.083 18.721 -26.224 1.00 63.12 90 PRO A C 1
ATOM 681 O O . PRO A 1 90 ? -25.198 18.237 -26.443 1.00 63.12 90 PRO A O 1
ATOM 684 N N . PRO A 1 91 ? -23.733 19.926 -26.716 1.00 57.50 91 PRO A N 1
ATOM 685 C CA . PRO A 1 91 ? -24.636 20.697 -27.558 1.00 57.50 91 PRO A CA 1
ATOM 686 C C . PRO A 1 91 ? -24.937 19.930 -28.854 1.00 57.50 91 PRO A C 1
ATOM 688 O O . PRO A 1 91 ? -24.041 19.593 -29.626 1.00 57.50 91 PRO A O 1
ATOM 691 N N . LEU A 1 92 ? -26.223 19.659 -29.086 1.00 59.12 92 LEU A N 1
ATOM 692 C CA . LEU A 1 92 ? -26.750 19.024 -30.293 1.00 59.12 92 LEU A CA 1
ATOM 693 C C . LEU A 1 92 ? -26.814 20.035 -31.449 1.00 59.12 92 LEU A C 1
ATOM 695 O O . LEU A 1 92 ? -27.877 20.555 -31.766 1.00 59.12 92 LEU A O 1
ATOM 699 N N . TRP A 1 93 ? -25.677 20.341 -32.071 1.00 59.53 93 TRP A N 1
ATOM 700 C CA . TRP A 1 93 ? -25.585 20.934 -33.414 1.00 59.53 93 TRP A CA 1
ATOM 701 C C . TRP A 1 93 ? -24.128 20.760 -33.887 1.00 59.53 93 TRP A C 1
ATOM 703 O O . TRP A 1 93 ? -23.208 21.011 -33.124 1.00 59.53 93 TRP A O 1
ATOM 713 N N . ARG A 1 94 ? -23.782 20.312 -35.095 1.00 46.94 94 ARG A N 1
ATOM 714 C CA . ARG A 1 94 ? -24.434 20.442 -36.399 1.00 46.94 94 ARG A CA 1
ATOM 715 C C . ARG A 1 94 ? -23.819 19.413 -37.357 1.00 46.94 94 ARG A C 1
ATOM 717 O O . ARG A 1 94 ? -22.602 19.319 -37.483 1.00 46.94 94 ARG A O 1
ATOM 724 N N . HIS A 1 95 ? -24.686 18.664 -38.027 1.00 54.72 95 HIS A N 1
ATOM 725 C CA . HIS A 1 95 ? -24.371 17.910 -39.236 1.00 54.72 95 HIS A CA 1
ATOM 726 C C . HIS A 1 95 ? -24.163 18.857 -40.433 1.00 54.72 95 HIS A C 1
ATOM 728 O O . HIS A 1 95 ? -24.735 19.945 -40.440 1.00 54.72 95 HIS A O 1
ATOM 734 N N . THR A 1 96 ? -23.472 18.344 -41.465 1.00 54.34 96 THR A N 1
ATOM 735 C CA . THR A 1 96 ? -23.398 18.818 -42.872 1.00 54.34 96 THR A CA 1
ATOM 736 C C . THR A 1 96 ? -22.306 19.862 -43.176 1.00 54.34 96 THR A C 1
ATOM 738 O O . THR A 1 96 ? -22.200 20.851 -42.464 1.00 54.34 96 THR A O 1
ATOM 741 N N . THR A 1 97 ? -21.449 19.745 -44.199 1.00 54.75 97 THR A N 1
ATOM 742 C CA . THR A 1 97 ? -21.242 18.744 -45.272 1.00 54.75 97 THR A CA 1
ATOM 743 C C . THR A 1 97 ? -19.830 18.942 -45.846 1.00 54.75 97 THR A C 1
ATOM 745 O O . THR A 1 97 ? -19.293 20.045 -45.790 1.00 54.75 97 THR A O 1
ATOM 748 N N . LYS A 1 98 ? -19.254 17.875 -46.416 1.00 53.78 98 LYS A N 1
ATOM 749 C CA . LYS A 1 98 ? -18.145 17.945 -47.385 1.00 53.78 98 LYS A CA 1
ATOM 750 C C . LYS A 1 98 ? -18.502 18.896 -48.534 1.00 53.78 98 LYS A C 1
ATOM 752 O O . LYS A 1 98 ? -19.641 18.813 -48.969 1.00 53.78 98 LYS A O 1
ATOM 757 N N . GLU A 1 99 ? -17.535 19.651 -49.052 1.00 45.44 99 GLU A N 1
ATOM 758 C CA . GLU A 1 99 ? -17.254 19.864 -50.491 1.00 45.44 99 GLU A CA 1
ATOM 759 C C . GLU A 1 99 ? -15.853 20.503 -50.619 1.00 45.44 99 GLU A C 1
ATOM 761 O O . GLU A 1 99 ? -15.535 21.401 -49.843 1.00 45.44 99 GLU A O 1
ATOM 766 N N . ILE A 1 100 ? -14.926 19.769 -51.256 1.00 51.03 100 ILE A N 1
ATOM 767 C CA . ILE A 1 100 ? -14.206 20.053 -52.526 1.00 51.03 100 ILE A CA 1
ATOM 768 C C . ILE A 1 100 ? -13.105 21.102 -52.358 1.00 51.03 100 ILE A C 1
ATOM 770 O O . ILE A 1 100 ? -13.409 22.310 -52.314 1.00 51.03 100 ILE A O 1
#

pLDDT: mean 72.07, std 15.35, range [34.22, 88.69]

Sequence (100 aa):
MSLGRAPGFFISLNLLKPDASVTTLRRAIGAYVHSKRYYLSCSKAGAIRHHLDGNPIEPVSDTDRINTQESLAAFGQQTNQVLSSSTAPPPLWRHTTKEI